Protein AF-A0A3M0ZKY7-F1 (afdb_monomer_lite)

pLDDT: mean 89.0, std 3.35, range [71.5, 94.31]

Secondary structure (DSSP, 8-state):
-HHHHHHHHHHHHHHHH-GGGGT-BTTB---HHHHHHHHHHHHHHHHHHHHHHHHHTT-GGGHHHHHHHHHHHHHHHHHHHHHHHHH-S-GGGTTHHHHT--TT-HHHHHHHHHHH-

Sequence (117 aa):
MVAVIWAFITWIWQLKNGLGVTGMNRPVYWGVYITNFVFFIGISHAGTLISAILRLCRAEWRRPITRMAEVITVMVLFFGVGSVILDLGRPDRVWYVIRYAHFTSPLLWDVTCITIY

Structure (mmCIF, N/CA/C/O backbone):
data_AF-A0A3M0ZKY7-F1
#
_entry.id   AF-A0A3M0ZKY7-F1
#
loop_
_atom_site.group_PDB
_atom_site.id
_atom_site.type_symbol
_atom_site.label_atom_id
_atom_site.label_alt_id
_atom_site.label_comp_id
_atom_site.label_asym_id
_atom_site.label_entity_id
_atom_site.label_seq_id
_atom_site.pdbx_PDB_ins_code
_atom_site.Cartn_x
_atom_site.Cartn_y
_atom_site.Cartn_z
_atom_site.occupancy
_atom_site.B_iso_or_equiv
_atom_site.auth_seq_id
_atom_site.auth_comp_id
_atom_site.auth_asym_id
_atom_site.auth_atom_id
_atom_site.pdbx_PDB_model_num
ATOM 1 N N . MET A 1 1 ? 7.337 -20.5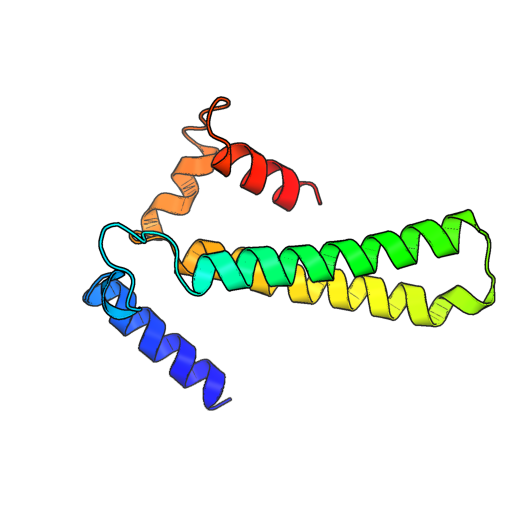41 3.641 1.00 71.50 1 MET A N 1
ATOM 2 C CA . MET A 1 1 ? 6.039 -21.085 4.110 1.00 71.50 1 MET A CA 1
ATOM 3 C C . MET A 1 1 ? 5.741 -20.729 5.560 1.00 71.50 1 MET A C 1
ATOM 5 O O . MET A 1 1 ? 4.706 -20.129 5.797 1.00 71.50 1 MET A O 1
ATOM 9 N N . VAL A 1 2 ? 6.645 -21.006 6.508 1.00 90.00 2 VAL A N 1
ATOM 10 C CA . VAL A 1 2 ? 6.432 -20.731 7.945 1.00 90.00 2 VAL A CA 1
ATOM 11 C C . VAL A 1 2 ? 6.027 -19.274 8.224 1.00 90.00 2 VAL A C 1
ATOM 13 O O . VAL A 1 2 ? 5.016 -19.043 8.874 1.00 90.00 2 VAL A O 1
ATOM 16 N N . ALA A 1 3 ? 6.730 -18.291 7.652 1.00 86.75 3 ALA A N 1
ATOM 17 C CA . ALA A 1 3 ? 6.416 -16.870 7.851 1.00 86.75 3 ALA A CA 1
ATOM 18 C C . ALA A 1 3 ? 5.007 -16.461 7.374 1.00 86.75 3 ALA A C 1
ATOM 20 O O . ALA A 1 3 ? 4.343 -15.672 8.035 1.00 86.75 3 ALA A O 1
ATOM 21 N N . VAL A 1 4 ? 4.528 -17.024 6.259 1.00 87.06 4 VAL A N 1
ATOM 22 C CA . VAL A 1 4 ? 3.191 -16.723 5.711 1.00 87.06 4 VAL A CA 1
ATOM 23 C C . VAL A 1 4 ? 2.099 -17.279 6.624 1.00 87.06 4 VAL A C 1
ATOM 25 O O . VAL A 1 4 ? 1.106 -16.607 6.882 1.00 87.06 4 VAL A O 1
ATOM 28 N N . ILE A 1 5 ? 2.310 -18.483 7.162 1.00 91.44 5 ILE A N 1
ATOM 29 C CA . ILE A 1 5 ? 1.389 -19.105 8.119 1.00 91.44 5 ILE A CA 1
ATOM 30 C C . ILE A 1 5 ? 1.322 -18.268 9.400 1.00 91.44 5 ILE A C 1
ATOM 32 O O . ILE A 1 5 ? 0.230 -17.946 9.862 1.00 91.44 5 ILE A O 1
ATOM 36 N N . TRP A 1 6 ? 2.474 -17.853 9.937 1.00 91.88 6 TRP A N 1
ATOM 37 C CA . TRP A 1 6 ? 2.516 -16.975 11.107 1.00 91.88 6 TRP A CA 1
ATOM 38 C C . TRP A 1 6 ? 1.822 -15.638 10.861 1.00 91.88 6 TRP A C 1
ATOM 40 O O . TRP A 1 6 ? 1.036 -15.222 11.704 1.00 91.88 6 TRP A O 1
ATOM 50 N N . ALA A 1 7 ? 2.047 -15.008 9.704 1.00 88.56 7 ALA A N 1
ATOM 51 C CA . ALA A 1 7 ? 1.382 -13.760 9.337 1.00 88.56 7 ALA A CA 1
ATOM 52 C C . ALA A 1 7 ? -0.148 -13.909 9.288 1.00 88.56 7 ALA A C 1
ATOM 54 O O . ALA A 1 7 ? -0.878 -13.033 9.743 1.00 88.56 7 ALA A O 1
ATOM 55 N N . PHE A 1 8 ? -0.646 -15.037 8.777 1.00 89.69 8 PHE A N 1
ATOM 56 C CA . PHE A 1 8 ? -2.082 -15.299 8.734 1.00 89.69 8 PHE A CA 1
ATOM 57 C C . PHE A 1 8 ? -2.671 -15.527 10.135 1.00 89.69 8 PHE A C 1
ATOM 59 O O . PHE A 1 8 ? -3.736 -15.000 10.458 1.00 89.69 8 PHE A O 1
ATOM 66 N N . ILE A 1 9 ? -1.958 -16.260 10.997 1.00 92.31 9 ILE A N 1
ATOM 67 C CA . ILE A 1 9 ? -2.367 -16.501 12.390 1.00 92.31 9 ILE A CA 1
ATOM 68 C C . ILE A 1 9 ? -2.417 -15.188 13.179 1.00 92.31 9 ILE A C 1
ATOM 70 O O . ILE A 1 9 ? -3.411 -14.920 13.860 1.00 92.31 9 ILE A O 1
ATOM 74 N N . THR A 1 10 ? -1.375 -14.357 13.086 1.00 90.62 10 THR A N 1
ATOM 75 C CA . THR A 1 10 ? -1.324 -13.073 13.799 1.00 90.62 10 THR A CA 1
ATOM 76 C C . THR A 1 10 ? -2.383 -12.107 13.288 1.00 90.62 10 THR A C 1
ATOM 78 O O . THR A 1 10 ? -2.997 -11.408 14.094 1.00 90.62 10 THR A O 1
ATOM 81 N N . TRP A 1 11 ? -2.679 -12.121 11.986 1.00 88.94 11 TRP A N 1
ATOM 82 C CA . TRP A 1 11 ? -3.766 -11.322 11.429 1.00 88.94 11 TRP A CA 1
ATOM 83 C C . TRP A 1 11 ? -5.143 -11.748 11.959 1.00 88.94 11 TRP A C 1
ATOM 85 O O . TRP A 1 11 ? -5.915 -10.899 12.400 1.00 88.94 11 TRP A O 1
ATOM 95 N N . ILE A 1 12 ? -5.444 -13.050 12.023 1.00 89.62 12 ILE A N 1
ATOM 96 C CA . ILE A 1 12 ? -6.699 -13.538 12.632 1.00 89.62 12 ILE A CA 1
ATOM 97 C C . ILE A 1 12 ? -6.789 -13.129 14.106 1.00 89.62 12 ILE A C 1
ATOM 99 O O . ILE A 1 12 ? -7.856 -12.734 14.588 1.00 89.62 12 ILE A O 1
ATOM 103 N N . TRP A 1 13 ? -5.678 -13.226 14.835 1.00 91.06 13 TRP A N 1
ATOM 104 C CA . TRP A 1 13 ? -5.625 -12.824 16.235 1.00 91.06 13 TRP A CA 1
ATOM 105 C C . TRP A 1 13 ? -5.882 -11.318 16.408 1.00 91.06 13 TRP A C 1
ATOM 107 O O . TRP A 1 13 ? -6.653 -10.936 17.291 1.00 91.06 13 TRP A O 1
ATOM 117 N N . GLN A 1 14 ? -5.341 -10.478 15.523 1.00 89.62 14 GLN A N 1
ATOM 118 C CA . GLN A 1 14 ? -5.643 -9.046 15.476 1.00 89.62 14 GLN A CA 1
ATOM 119 C C . GLN A 1 14 ? -7.118 -8.770 15.167 1.00 89.62 14 GLN A C 1
ATOM 121 O O . GLN A 1 14 ? -7.721 -7.927 15.825 1.00 89.62 14 GLN A O 1
ATOM 126 N N . LEU A 1 15 ? -7.738 -9.480 14.219 1.00 88.19 15 LEU A N 1
ATOM 127 C CA . LEU A 1 15 ? -9.158 -9.275 13.896 1.00 88.19 15 LEU A CA 1
ATOM 128 C C . LEU A 1 15 ? -10.080 -9.554 15.092 1.00 88.19 15 LEU A C 1
ATOM 130 O O . LEU A 1 15 ? -11.111 -8.902 15.240 1.00 88.19 15 LEU A O 1
ATOM 134 N N . LYS A 1 16 ? -9.708 -10.504 15.958 1.00 89.06 16 LYS A N 1
ATOM 135 C CA . LYS A 1 16 ? -10.477 -10.842 17.164 1.00 89.06 16 LYS A CA 1
ATOM 136 C C . LYS A 1 16 ? -10.251 -9.876 18.326 1.00 89.06 16 LYS A C 1
ATOM 138 O O . LYS A 1 16 ? -11.204 -9.555 19.027 1.00 89.06 16 LYS A O 1
ATOM 143 N N . ASN A 1 17 ? -9.011 -9.443 18.546 1.00 88.25 17 ASN A N 1
ATOM 144 C CA . ASN A 1 17 ? -8.635 -8.628 19.711 1.00 88.25 17 ASN A CA 1
ATOM 145 C C . ASN A 1 17 ? -8.564 -7.121 19.407 1.00 88.25 17 ASN A C 1
ATOM 147 O O . ASN A 1 17 ? -8.391 -6.311 20.316 1.00 88.25 17 ASN A O 1
ATOM 151 N N . GLY A 1 18 ? -8.732 -6.740 18.141 1.00 86.50 18 GLY A N 1
ATOM 152 C CA . GLY A 1 18 ? -8.687 -5.364 17.667 1.00 86.50 18 GLY A CA 1
ATOM 153 C C . GLY A 1 18 ? -7.276 -4.873 17.333 1.00 86.50 18 GLY A C 1
ATOM 154 O O . GLY A 1 18 ? -6.264 -5.503 17.634 1.00 86.50 18 GLY A O 1
ATOM 155 N N . LEU A 1 19 ? -7.219 -3.687 16.723 1.00 86.50 19 LEU A N 1
ATOM 156 C CA . LEU A 1 19 ? -5.980 -3.049 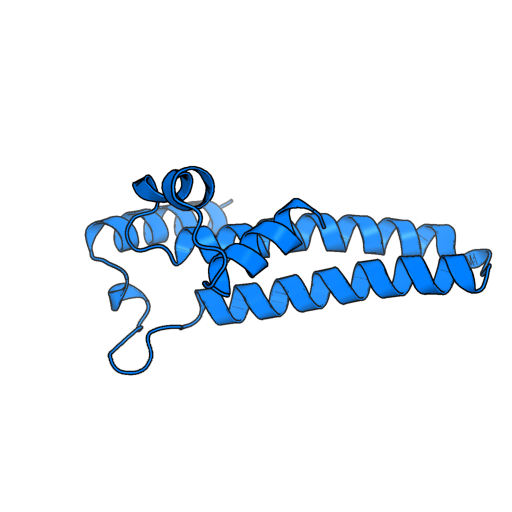16.259 1.00 86.50 19 LEU A CA 1
ATOM 157 C C . LEU A 1 19 ? -5.015 -2.654 17.388 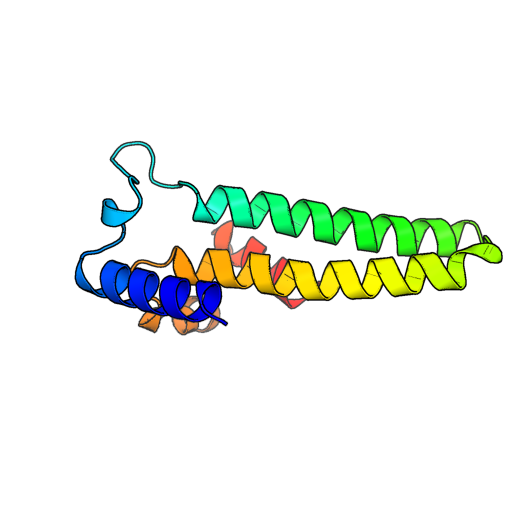1.00 86.50 19 LEU A C 1
ATOM 159 O O . LEU A 1 19 ? -3.841 -2.461 17.117 1.00 86.50 19 LEU A O 1
ATOM 163 N N . GLY A 1 20 ? -5.459 -2.561 18.647 1.00 83.25 20 GLY A N 1
ATOM 164 C CA . GLY A 1 20 ? -4.576 -2.199 19.770 1.00 83.25 20 GLY A CA 1
ATOM 165 C C . GLY A 1 20 ? -3.448 -3.209 20.015 1.00 83.25 20 GLY A C 1
ATOM 166 O O . GLY A 1 20 ? -2.401 -2.864 20.557 1.00 83.25 20 GLY A O 1
ATOM 167 N N . VAL A 1 21 ? -3.628 -4.444 19.544 1.00 87.19 21 VAL A N 1
ATOM 168 C CA . VAL A 1 21 ? -2.615 -5.502 19.542 1.00 87.19 21 VAL A CA 1
ATOM 169 C C . VAL A 1 21 ? -1.316 -5.096 18.837 1.00 87.19 21 VAL A C 1
ATOM 171 O O . VAL A 1 21 ? -0.240 -5.552 19.218 1.00 87.19 21 VAL A O 1
ATOM 174 N N . THR A 1 22 ? -1.394 -4.246 17.814 1.00 84.31 22 THR A N 1
ATOM 175 C CA . THR A 1 22 ? -0.225 -3.844 17.016 1.00 84.31 22 THR A CA 1
ATOM 176 C C . THR A 1 22 ? 0.621 -2.770 17.700 1.00 84.31 22 THR A C 1
ATOM 178 O O . THR A 1 22 ? 1.592 -2.287 17.121 1.00 84.31 22 THR A O 1
ATOM 181 N N . GLY A 1 23 ? 0.260 -2.378 18.926 1.00 85.12 23 GLY A N 1
ATOM 182 C CA . GLY A 1 23 ? 0.908 -1.297 19.662 1.00 85.12 23 GLY A CA 1
ATOM 183 C C . GLY A 1 23 ? 0.404 0.095 19.277 1.00 85.12 23 GLY A C 1
ATOM 184 O O . GLY A 1 23 ? 0.903 1.085 19.808 1.00 85.12 23 GLY A O 1
ATOM 185 N N . MET A 1 24 ? -0.594 0.192 18.391 1.00 87.44 24 MET A N 1
ATOM 186 C CA . MET A 1 24 ? -1.283 1.453 18.122 1.00 87.44 24 MET A CA 1
ATOM 187 C C . MET A 1 24 ? -2.067 1.892 19.358 1.00 87.44 24 MET A C 1
ATOM 189 O O . MET A 1 24 ? -2.870 1.141 19.915 1.00 87.44 24 MET A O 1
ATOM 193 N N . ASN A 1 25 ? -1.830 3.125 19.793 1.00 85.25 25 ASN A N 1
ATOM 194 C CA . ASN A 1 25 ? -2.424 3.686 20.998 1.00 85.25 25 ASN A CA 1
ATOM 195 C C . ASN A 1 25 ? -2.845 5.130 20.737 1.00 85.25 25 ASN A C 1
ATOM 197 O O . ASN A 1 25 ? -2.352 5.767 19.817 1.00 85.25 25 ASN A O 1
ATOM 201 N N . ARG A 1 26 ? -3.730 5.698 21.551 1.00 85.62 26 ARG A N 1
ATOM 202 C CA . ARG A 1 26 ? -4.058 7.126 21.442 1.00 85.62 26 ARG A CA 1
ATOM 203 C C . ARG A 1 26 ? -2.883 7.936 22.008 1.00 85.62 26 ARG A C 1
ATOM 205 O O . ARG A 1 26 ? -2.481 7.647 23.133 1.00 85.62 26 ARG A O 1
ATOM 212 N N . PRO A 1 27 ? -2.323 8.926 21.287 1.00 85.19 27 PRO A N 1
ATOM 213 C CA . PRO A 1 27 ? -2.848 9.599 20.087 1.00 85.19 27 PRO A CA 1
ATOM 214 C C . PRO A 1 27 ? -2.297 9.101 18.729 1.00 85.19 27 PRO A C 1
ATOM 216 O O . PRO A 1 27 ? -2.634 9.673 17.696 1.00 85.19 27 PRO A O 1
ATOM 219 N N . VAL A 1 28 ? -1.444 8.075 18.704 1.00 86.44 28 VAL A N 1
ATOM 220 C CA . VAL A 1 28 ? -0.811 7.527 17.490 1.00 86.44 28 VAL A CA 1
ATOM 221 C C . VAL A 1 28 ? -1.679 6.426 16.868 1.00 86.44 28 VAL A C 1
ATOM 223 O O . VAL A 1 28 ? -1.525 5.235 17.139 1.00 86.44 28 VAL A O 1
ATOM 226 N N . TYR A 1 29 ? -2.608 6.846 16.011 1.00 85.25 29 TYR A N 1
ATOM 227 C CA . TYR A 1 29 ? -3.564 5.954 15.343 1.00 85.25 29 TYR A CA 1
ATOM 228 C C . TYR A 1 29 ? -2.984 5.173 14.163 1.00 85.25 29 TYR A C 1
ATOM 230 O O . TYR A 1 29 ? -3.599 4.203 13.740 1.00 85.25 29 TYR A O 1
ATOM 238 N N . TRP A 1 30 ? -1.837 5.601 13.632 1.00 89.31 30 TRP A N 1
ATOM 239 C CA . TRP A 1 30 ? -1.169 4.985 12.488 1.00 89.31 30 TRP A CA 1
ATOM 240 C C . TRP A 1 30 ? 0.199 4.475 12.913 1.00 89.31 30 TRP A C 1
ATOM 242 O O . TRP A 1 30 ? 1.080 5.255 13.273 1.00 89.31 30 TRP A O 1
ATOM 252 N N . GLY A 1 31 ? 0.347 3.154 12.901 1.00 88.81 31 GLY A N 1
ATOM 253 C CA . GLY A 1 31 ? 1.587 2.474 13.246 1.00 88.81 31 GLY A CA 1
ATOM 254 C C . GLY A 1 31 ? 2.262 1.852 12.029 1.00 88.81 31 GLY A C 1
ATOM 255 O O . GLY A 1 31 ? 2.279 2.403 10.928 1.00 88.81 31 GLY A O 1
ATOM 256 N N . VAL A 1 32 ? 2.790 0.648 12.242 1.00 89.50 32 VAL A N 1
ATOM 257 C CA . VAL A 1 32 ? 3.625 -0.084 11.280 1.00 89.50 32 VAL A CA 1
ATOM 258 C C . VAL A 1 32 ? 2.938 -0.305 9.928 1.00 89.50 32 VAL A C 1
ATOM 260 O O . VAL A 1 32 ? 3.610 -0.258 8.901 1.00 89.50 32 VAL A O 1
ATOM 263 N N . TYR A 1 33 ? 1.618 -0.513 9.887 1.00 91.50 33 TYR A N 1
ATOM 264 C CA . TYR A 1 33 ? 0.913 -0.770 8.627 1.00 91.50 33 TYR A CA 1
ATOM 265 C C . TYR A 1 33 ? 0.944 0.417 7.669 1.00 91.50 33 TYR A C 1
ATOM 267 O O . TYR A 1 33 ? 1.333 0.248 6.513 1.00 91.50 33 TYR A O 1
ATOM 275 N N . ILE A 1 34 ? 0.612 1.618 8.147 1.00 91.50 34 ILE A N 1
ATOM 276 C CA . ILE A 1 34 ? 0.646 2.826 7.316 1.00 91.50 34 ILE A CA 1
ATOM 277 C C . ILE A 1 34 ? 2.087 3.199 6.953 1.00 91.50 34 ILE A C 1
ATOM 279 O O . ILE A 1 34 ? 2.349 3.584 5.814 1.00 91.50 34 ILE A O 1
ATOM 283 N N . THR A 1 35 ? 3.051 3.011 7.861 1.00 92.81 35 THR A N 1
ATOM 284 C CA . THR A 1 35 ? 4.475 3.206 7.534 1.00 92.81 35 THR A CA 1
ATOM 285 C C . THR A 1 35 ? 4.931 2.274 6.408 1.00 92.81 35 THR A C 1
ATOM 287 O O . THR A 1 35 ? 5.553 2.732 5.449 1.00 92.81 35 THR A O 1
ATOM 290 N N . ASN A 1 36 ? 4.580 0.987 6.480 1.00 93.44 36 ASN A N 1
ATOM 291 C CA . ASN A 1 36 ? 4.899 0.011 5.438 1.00 93.44 36 ASN A CA 1
ATOM 292 C C . ASN A 1 36 ? 4.201 0.338 4.118 1.00 93.44 36 ASN A C 1
ATOM 294 O O . ASN A 1 36 ? 4.826 0.258 3.064 1.00 93.44 36 ASN A O 1
ATOM 298 N N . PHE A 1 37 ? 2.932 0.741 4.169 1.00 93.25 37 PHE A N 1
ATOM 299 C CA . PHE A 1 37 ? 2.190 1.185 2.994 1.00 93.25 37 PHE A CA 1
ATOM 300 C C . PHE A 1 37 ? 2.928 2.310 2.255 1.00 93.25 37 PHE A C 1
ATOM 302 O O . PHE A 1 37 ? 3.250 2.150 1.077 1.00 93.25 37 PHE A O 1
ATOM 309 N N . VAL A 1 38 ? 3.277 3.400 2.947 1.00 93.94 38 VAL A N 1
ATOM 310 C CA . VAL A 1 38 ? 3.985 4.538 2.334 1.00 93.94 38 VAL A CA 1
ATOM 311 C C . VAL A 1 38 ? 5.362 4.121 1.812 1.00 93.94 38 VAL A C 1
ATOM 313 O O . VAL A 1 38 ? 5.751 4.512 0.711 1.00 93.94 38 VAL A O 1
ATOM 316 N N . PHE A 1 39 ? 6.087 3.289 2.563 1.00 94.31 39 PHE A N 1
ATOM 317 C CA . PHE A 1 39 ? 7.395 2.776 2.156 1.00 94.31 39 PHE A CA 1
ATOM 318 C C . PHE A 1 39 ? 7.324 1.979 0.847 1.00 94.31 39 PHE A C 1
ATOM 320 O O . PHE A 1 39 ? 8.079 2.244 -0.092 1.00 94.31 39 PHE A O 1
ATOM 327 N N . PHE A 1 40 ? 6.390 1.032 0.755 1.00 94.06 40 PHE A N 1
ATOM 328 C CA . PHE A 1 40 ? 6.229 0.190 -0.424 1.00 94.06 40 PHE A CA 1
ATOM 329 C C . PHE A 1 40 ? 5.718 0.987 -1.632 1.00 94.06 40 PHE A C 1
ATOM 331 O O . PHE A 1 40 ? 6.283 0.868 -2.719 1.00 94.06 40 PHE A O 1
ATOM 338 N N . ILE A 1 41 ? 4.744 1.883 -1.456 1.00 93.50 41 ILE A N 1
ATOM 339 C CA . ILE A 1 41 ? 4.314 2.779 -2.543 1.00 93.50 41 ILE A CA 1
ATOM 340 C C . ILE A 1 41 ? 5.476 3.657 -3.039 1.00 93.50 41 ILE A C 1
ATOM 342 O O . ILE A 1 41 ? 5.641 3.837 -4.247 1.00 93.50 41 ILE A O 1
ATOM 346 N N . GLY A 1 42 ? 6.345 4.134 -2.143 1.00 93.19 42 GLY A N 1
ATOM 347 C CA . GLY A 1 42 ? 7.555 4.872 -2.519 1.00 93.19 42 GLY A CA 1
ATOM 348 C C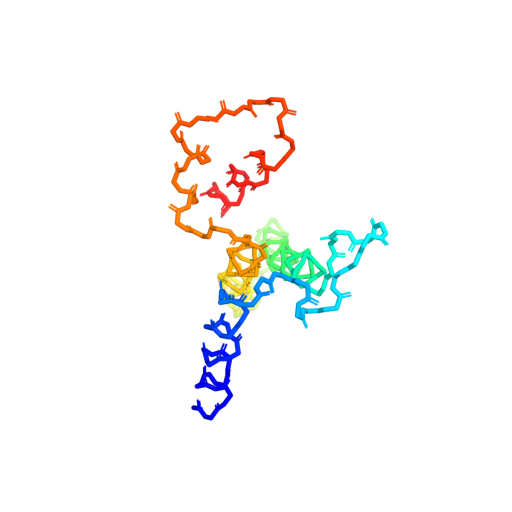 . GLY A 1 42 ? 8.508 4.066 -3.412 1.00 93.19 42 GLY A C 1
ATOM 349 O O . GLY A 1 42 ? 8.975 4.569 -4.437 1.00 93.19 42 GLY A O 1
ATOM 350 N N . ILE A 1 43 ? 8.753 2.796 -3.074 1.00 94.00 43 ILE A N 1
ATOM 351 C CA . ILE A 1 43 ? 9.565 1.886 -3.901 1.00 94.00 43 ILE A CA 1
ATOM 352 C C . ILE A 1 43 ? 8.902 1.647 -5.262 1.00 94.00 43 ILE A C 1
ATOM 354 O O . ILE A 1 43 ? 9.580 1.651 -6.293 1.00 94.00 43 ILE A O 1
ATOM 358 N N . SER A 1 44 ? 7.581 1.472 -5.274 1.00 93.44 44 SER A N 1
ATOM 359 C CA . SER A 1 44 ? 6.815 1.271 -6.501 1.00 93.44 44 SER A CA 1
ATOM 360 C C . SER A 1 44 ? 7.001 2.437 -7.478 1.00 93.44 44 SER A C 1
ATOM 362 O O . SER A 1 44 ? 7.348 2.219 -8.645 1.00 93.44 44 SER A O 1
ATOM 364 N N . HIS A 1 45 ? 6.877 3.675 -6.981 1.00 91.75 45 HIS A N 1
ATOM 365 C CA . HIS A 1 45 ? 7.093 4.886 -7.772 1.00 91.75 45 HIS A CA 1
ATOM 366 C C . HIS A 1 45 ? 8.508 4.980 -8.343 1.00 91.75 45 HIS A C 1
ATOM 368 O O . HIS A 1 45 ? 8.667 5.338 -9.514 1.00 91.75 45 HIS A O 1
ATOM 374 N N . ALA A 1 46 ? 9.529 4.625 -7.558 1.00 91.81 46 ALA A N 1
ATOM 375 C CA . ALA A 1 46 ? 10.910 4.617 -8.031 1.00 91.81 46 ALA A CA 1
ATOM 376 C C . ALA A 1 46 ? 11.091 3.676 -9.237 1.00 91.81 46 ALA A C 1
ATOM 378 O O . ALA A 1 46 ? 11.725 4.059 -10.222 1.00 91.81 46 ALA A O 1
ATOM 379 N N . GLY A 1 47 ? 10.472 2.489 -9.214 1.00 88.81 47 GLY A N 1
ATOM 380 C CA . GLY A 1 47 ? 10.495 1.550 -10.341 1.00 88.81 47 GLY A CA 1
ATOM 381 C C . GLY A 1 47 ? 9.861 2.127 -11.613 1.00 88.81 47 GLY A C 1
ATOM 382 O O . GLY A 1 47 ? 10.484 2.116 -12.682 1.00 88.81 47 GLY A O 1
ATOM 383 N N . THR A 1 48 ? 8.672 2.729 -11.499 1.00 91.19 48 THR A N 1
ATOM 384 C CA . THR A 1 48 ? 8.002 3.374 -12.644 1.00 91.19 48 THR A CA 1
ATOM 385 C C . THR A 1 48 ? 8.769 4.576 -13.179 1.00 91.19 48 THR A C 1
ATOM 387 O O . THR A 1 48 ? 8.875 4.740 -14.395 1.00 91.19 48 THR A O 1
ATOM 390 N N . LEU A 1 49 ? 9.360 5.385 -12.295 1.00 91.19 49 LEU A N 1
ATOM 391 C CA . LEU A 1 49 ? 10.147 6.555 -12.673 1.00 91.19 49 LEU A CA 1
ATOM 392 C C . LEU A 1 49 ? 11.384 6.144 -13.478 1.00 91.19 49 LEU A C 1
ATOM 394 O O . LEU A 1 49 ? 11.646 6.711 -14.538 1.00 91.19 49 LEU A O 1
ATOM 398 N N . ILE A 1 50 ? 12.109 5.120 -13.020 1.00 90.25 50 ILE A N 1
ATOM 399 C CA . ILE A 1 50 ? 13.277 4.581 -13.727 1.00 90.25 50 ILE A CA 1
ATOM 400 C C . ILE A 1 50 ? 12.868 4.046 -15.107 1.00 90.25 50 ILE A C 1
ATOM 402 O O . ILE A 1 50 ? 13.518 4.367 -16.104 1.00 90.25 50 ILE A O 1
ATOM 406 N N . SER A 1 51 ? 11.776 3.278 -15.195 1.00 87.69 51 SER A N 1
ATOM 407 C CA . SER A 1 51 ? 11.258 2.776 -16.478 1.00 87.69 51 SER A CA 1
ATOM 408 C C . SER A 1 51 ? 10.917 3.917 -17.446 1.00 87.69 51 SER A C 1
ATOM 410 O O . SER A 1 51 ? 11.362 3.915 -18.602 1.00 87.69 51 SER A O 1
ATOM 412 N N . ALA A 1 52 ? 10.186 4.925 -16.965 1.00 90.44 52 ALA A N 1
ATOM 413 C CA . ALA A 1 52 ? 9.744 6.064 -17.759 1.00 90.44 52 ALA A CA 1
ATOM 414 C C . ALA A 1 52 ? 10.920 6.925 -18.246 1.00 90.44 52 ALA A C 1
ATOM 416 O O . ALA A 1 52 ? 11.016 7.203 -19.444 1.00 90.44 52 ALA A O 1
ATOM 417 N N . ILE A 1 53 ? 11.847 7.294 -17.355 1.00 92.19 53 ILE A N 1
ATOM 418 C CA . ILE A 1 53 ? 13.011 8.126 -17.697 1.00 92.19 53 ILE A CA 1
ATOM 419 C C . ILE A 1 53 ? 13.913 7.403 -18.697 1.00 92.19 53 ILE A C 1
ATOM 421 O O . ILE A 1 53 ? 14.273 7.979 -19.722 1.00 92.19 53 ILE A O 1
ATOM 425 N N . LEU A 1 54 ? 14.242 6.129 -18.463 1.00 89.75 54 LEU A N 1
ATOM 426 C CA . LEU A 1 54 ? 15.098 5.378 -19.387 1.00 89.75 54 LEU A CA 1
ATOM 427 C C . LEU A 1 54 ? 14.455 5.244 -20.773 1.00 89.75 54 LEU A C 1
ATOM 429 O O . LEU A 1 54 ? 15.154 5.276 -21.792 1.00 89.75 54 LEU A O 1
ATOM 433 N N . ARG A 1 55 ? 13.123 5.110 -20.825 1.00 88.00 55 ARG A N 1
ATOM 434 C CA . ARG A 1 55 ? 12.365 5.103 -22.081 1.00 88.00 55 ARG A CA 1
ATOM 435 C C . ARG A 1 55 ? 12.411 6.465 -22.775 1.00 88.00 55 ARG A C 1
ATOM 437 O O . ARG A 1 55 ? 12.634 6.490 -23.986 1.00 88.00 55 ARG A O 1
ATOM 444 N N . LEU A 1 56 ? 12.260 7.561 -22.032 1.00 92.19 56 LEU A N 1
ATOM 445 C CA . LEU A 1 56 ? 12.307 8.930 -22.554 1.00 92.19 56 LEU A CA 1
ATOM 446 C C . LEU A 1 56 ? 13.697 9.294 -23.095 1.00 92.19 56 LEU A C 1
ATOM 448 O O . LEU A 1 56 ? 13.810 9.805 -24.207 1.00 92.19 56 LEU A O 1
ATOM 452 N N . CYS A 1 57 ? 14.759 8.942 -22.367 1.00 93.19 57 CYS A N 1
ATOM 453 C CA . CYS A 1 57 ? 16.151 9.159 -22.772 1.00 93.19 57 CYS A CA 1
ATOM 454 C C . CYS A 1 57 ? 16.623 8.216 -23.895 1.00 93.19 57 CYS A C 1
ATOM 456 O O . CYS A 1 57 ? 17.786 8.270 -24.286 1.00 93.19 57 CYS A O 1
ATOM 458 N N . ARG A 1 58 ? 15.753 7.330 -24.405 1.00 86.62 58 ARG A N 1
ATOM 459 C CA . ARG A 1 58 ? 16.046 6.357 -25.474 1.00 86.62 58 ARG A CA 1
ATOM 460 C C . ARG A 1 58 ? 17.273 5.468 -25.211 1.00 86.62 58 ARG A C 1
ATOM 462 O O . ARG A 1 58 ? 17.854 4.936 -26.149 1.00 86.62 58 ARG A O 1
ATOM 469 N N . ALA A 1 59 ? 17.618 5.214 -23.949 1.00 84.62 59 ALA A N 1
ATOM 470 C CA . ALA A 1 59 ? 18.756 4.371 -23.583 1.00 84.62 59 ALA A CA 1
ATOM 471 C C . ALA A 1 59 ? 18.539 2.915 -24.041 1.00 84.62 59 ALA A C 1
ATOM 473 O O . ALA A 1 59 ? 17.628 2.249 -23.548 1.00 84.62 59 ALA A O 1
ATOM 474 N N . GLU A 1 60 ? 19.320 2.395 -24.991 1.00 80.00 60 GLU A N 1
ATOM 475 C CA . GLU A 1 60 ? 19.082 1.057 -25.568 1.00 80.00 60 GLU A CA 1
ATOM 476 C C . GLU A 1 60 ? 19.365 -0.099 -24.593 1.00 80.00 60 GLU A C 1
ATOM 478 O O . GLU A 1 60 ? 18.673 -1.119 -24.617 1.00 80.00 60 GLU A O 1
ATOM 483 N N . TRP A 1 61 ? 20.300 0.101 -23.661 1.00 84.62 61 TRP A N 1
ATOM 484 C CA . TRP A 1 61 ? 20.671 -0.856 -22.609 1.00 84.62 61 TRP A CA 1
ATOM 485 C C . TRP A 1 61 ? 19.602 -1.025 -21.517 1.00 84.62 61 TRP A C 1
ATOM 487 O O . TRP A 1 61 ? 19.730 -1.894 -20.658 1.00 84.62 61 TRP A O 1
ATOM 497 N N . ARG A 1 62 ? 18.521 -0.231 -21.544 1.00 83.06 62 ARG A N 1
ATOM 498 C CA . ARG A 1 62 ? 17.488 -0.225 -20.494 1.00 83.06 62 ARG A CA 1
ATOM 499 C C . ARG A 1 62 ? 16.659 -1.503 -20.401 1.00 83.06 62 ARG A C 1
ATOM 501 O O . ARG A 1 62 ? 16.066 -1.755 -19.363 1.00 83.06 62 ARG A O 1
ATOM 508 N N . ARG A 1 63 ? 16.573 -2.294 -21.479 1.00 82.75 63 ARG A N 1
ATOM 509 C CA . ARG A 1 63 ? 15.617 -3.416 -21.622 1.00 82.75 63 ARG A CA 1
ATOM 510 C C . ARG A 1 63 ? 15.560 -4.368 -20.406 1.00 82.75 63 ARG A C 1
ATOM 512 O O . ARG A 1 63 ? 14.449 -4.612 -19.937 1.00 82.75 63 ARG A O 1
ATOM 519 N N . PRO A 1 64 ? 16.681 -4.892 -19.866 1.00 85.88 64 PRO A N 1
ATOM 520 C CA . PRO A 1 64 ? 16.641 -5.747 -18.676 1.00 85.88 64 PRO A CA 1
ATOM 521 C C . PRO A 1 64 ? 16.208 -4.994 -17.411 1.00 85.88 64 PRO A C 1
ATOM 523 O O . PRO A 1 64 ? 15.421 -5.516 -16.626 1.00 85.88 64 PRO A O 1
ATOM 526 N N . ILE A 1 65 ? 16.670 -3.756 -17.229 1.00 87.69 65 ILE A N 1
ATOM 527 C CA . ILE A 1 65 ? 16.397 -2.948 -16.031 1.00 87.69 65 ILE A CA 1
ATOM 528 C C . ILE A 1 65 ? 14.940 -2.508 -15.992 1.00 87.69 65 ILE A C 1
ATOM 530 O O . ILE A 1 65 ? 14.299 -2.641 -14.958 1.00 87.69 65 ILE A O 1
ATOM 534 N N . THR A 1 66 ? 14.390 -2.061 -17.120 1.00 89.25 66 THR A N 1
ATOM 535 C CA . THR A 1 66 ? 12.976 -1.703 -17.246 1.00 89.25 66 THR A CA 1
ATOM 536 C C . THR A 1 66 ? 12.067 -2.879 -16.885 1.00 89.25 66 THR A C 1
ATOM 538 O O . THR A 1 66 ? 11.127 -2.696 -16.121 1.00 89.25 66 THR A O 1
ATOM 541 N N . ARG A 1 67 ? 12.382 -4.099 -17.346 1.00 88.81 67 ARG A N 1
ATOM 542 C CA . ARG A 1 67 ? 11.594 -5.296 -17.013 1.00 88.81 67 ARG A CA 1
ATOM 543 C C . ARG A 1 67 ? 11.651 -5.630 -15.520 1.00 88.81 67 ARG A C 1
ATOM 545 O O . ARG A 1 67 ? 10.625 -5.951 -14.932 1.00 88.81 67 ARG A O 1
ATOM 552 N N . MET A 1 68 ? 12.833 -5.562 -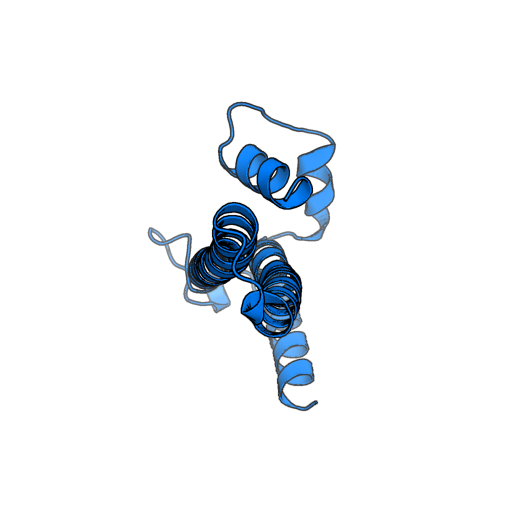14.905 1.00 90.56 68 MET A N 1
ATOM 553 C CA . MET A 1 68 ? 12.967 -5.788 -13.460 1.00 90.56 68 MET A CA 1
ATOM 554 C C . MET A 1 68 ? 12.235 -4.709 -12.656 1.00 90.56 68 MET A C 1
ATOM 556 O O . MET A 1 68 ? 11.538 -5.037 -11.702 1.00 90.56 68 MET A O 1
ATOM 560 N N . ALA A 1 69 ? 12.348 -3.444 -13.068 1.00 90.00 69 ALA A N 1
ATOM 561 C CA . ALA A 1 69 ? 11.682 -2.320 -12.422 1.00 90.00 69 ALA A CA 1
ATOM 562 C C . ALA A 1 69 ? 10.154 -2.466 -12.462 1.00 90.00 69 ALA A C 1
ATOM 564 O O . ALA A 1 69 ? 9.514 -2.337 -11.426 1.00 90.00 69 ALA A O 1
ATOM 565 N N . GLU A 1 70 ? 9.583 -2.819 -13.618 1.00 90.00 70 GLU A N 1
ATOM 566 C CA . GLU A 1 70 ? 8.140 -3.056 -13.768 1.00 90.00 70 GLU A CA 1
ATOM 567 C C . GLU A 1 70 ? 7.647 -4.207 -12.875 1.00 90.00 70 GLU A C 1
ATOM 569 O O . GLU A 1 70 ? 6.626 -4.075 -12.203 1.00 90.00 70 GLU A O 1
ATOM 574 N N . VAL A 1 71 ? 8.392 -5.316 -12.793 1.00 92.31 71 VAL A N 1
ATOM 575 C CA . VAL A 1 71 ? 8.027 -6.440 -11.910 1.00 92.31 71 VAL A CA 1
ATOM 576 C C . VAL A 1 71 ? 8.091 -6.038 -10.435 1.00 92.31 71 VAL A C 1
ATOM 578 O O . VAL A 1 71 ? 7.179 -6.368 -9.678 1.00 92.31 71 VAL A O 1
ATOM 581 N N . ILE A 1 72 ? 9.137 -5.317 -10.019 1.00 92.31 72 ILE A N 1
ATOM 582 C CA . ILE A 1 72 ? 9.278 -4.842 -8.634 1.00 92.31 72 ILE A CA 1
ATOM 583 C C . ILE A 1 72 ? 8.118 -3.914 -8.276 1.00 92.31 72 ILE A C 1
ATOM 585 O O . ILE A 1 72 ? 7.505 -4.108 -7.229 1.00 92.31 72 ILE A O 1
ATOM 589 N N . THR A 1 73 ? 7.782 -2.965 -9.152 1.00 92.88 73 THR A N 1
ATOM 590 C CA . THR A 1 73 ? 6.638 -2.062 -8.982 1.00 92.88 73 THR A CA 1
ATOM 591 C C . THR A 1 73 ? 5.359 -2.845 -8.698 1.00 92.88 73 THR A C 1
ATOM 593 O O . THR A 1 73 ? 4.738 -2.630 -7.661 1.00 92.88 73 THR A O 1
ATOM 596 N N . VAL A 1 74 ? 4.998 -3.809 -9.552 1.00 91.06 74 VAL A N 1
ATOM 597 C CA . VAL A 1 74 ? 3.755 -4.576 -9.373 1.00 91.06 74 VAL A CA 1
ATOM 598 C C . VAL A 1 74 ? 3.775 -5.387 -8.075 1.00 91.06 74 VAL A C 1
ATOM 600 O O . VAL A 1 74 ? 2.808 -5.362 -7.317 1.00 91.06 74 VAL A O 1
ATOM 603 N N . MET A 1 75 ? 4.874 -6.090 -7.785 1.00 92.06 75 MET A N 1
ATOM 604 C CA . MET A 1 75 ? 4.970 -6.912 -6.572 1.00 92.06 75 MET A CA 1
ATOM 605 C C . MET A 1 75 ? 4.835 -6.067 -5.307 1.00 92.06 75 MET A C 1
ATOM 607 O O . MET A 1 75 ? 4.094 -6.420 -4.392 1.00 92.06 75 MET A O 1
ATOM 611 N N . VAL A 1 76 ? 5.536 -4.938 -5.259 1.00 93.00 76 VAL A N 1
ATOM 612 C CA . VAL A 1 76 ? 5.542 -4.054 -4.097 1.00 93.00 76 VAL A CA 1
ATOM 613 C C . VAL A 1 76 ? 4.193 -3.349 -3.922 1.00 93.00 76 VAL A C 1
ATOM 615 O O . VAL A 1 76 ? 3.741 -3.190 -2.786 1.00 93.00 76 VAL A O 1
ATOM 618 N N . LEU A 1 77 ? 3.506 -3.010 -5.017 1.00 92.25 77 LEU A N 1
ATOM 619 C CA . LEU A 1 77 ? 2.155 -2.450 -4.979 1.00 92.25 77 LEU A CA 1
ATOM 620 C C . LEU A 1 77 ? 1.172 -3.388 -4.263 1.00 92.25 77 LEU A C 1
ATOM 622 O O . LEU A 1 77 ? 0.422 -2.938 -3.396 1.00 92.25 77 LEU A O 1
ATOM 626 N N . PHE A 1 78 ? 1.229 -4.698 -4.536 1.00 91.19 78 PHE A N 1
ATOM 627 C CA . PHE A 1 78 ? 0.398 -5.685 -3.834 1.00 91.19 78 PHE A CA 1
ATOM 628 C C . PHE A 1 78 ? 0.656 -5.706 -2.318 1.00 91.19 78 PHE A C 1
ATOM 630 O O . PHE A 1 78 ? -0.296 -5.772 -1.537 1.00 91.19 78 PHE A O 1
ATOM 637 N N . PHE A 1 79 ? 1.916 -5.603 -1.879 1.00 90.94 79 PHE A N 1
ATOM 638 C CA . PHE A 1 79 ? 2.254 -5.526 -0.449 1.00 90.94 79 PHE A CA 1
ATOM 639 C C . PHE A 1 79 ? 1.802 -4.209 0.197 1.00 90.94 79 PHE A C 1
ATOM 641 O O . PHE A 1 79 ? 1.324 -4.210 1.337 1.00 90.94 79 PHE A O 1
ATOM 648 N N . GLY A 1 80 ? 1.912 -3.094 -0.530 1.00 91.62 80 GLY A N 1
ATOM 649 C CA . GLY A 1 80 ? 1.407 -1.791 -0.102 1.00 91.62 80 GLY A CA 1
ATOM 650 C C . GLY A 1 80 ? -0.106 -1.812 0.121 1.00 91.62 80 GLY A C 1
ATOM 651 O O . GLY A 1 80 ? -0.569 -1.525 1.225 1.00 91.62 80 GLY A O 1
ATOM 652 N N . VAL A 1 81 ? -0.874 -2.238 -0.887 1.00 90.19 81 VAL A N 1
ATOM 653 C CA . VAL A 1 81 ? -2.344 -2.349 -0.804 1.00 90.19 81 VAL A CA 1
ATOM 654 C C . VAL A 1 81 ? -2.770 -3.325 0.291 1.00 90.19 81 VAL A C 1
ATOM 656 O O . VAL A 1 81 ? -3.687 -3.033 1.060 1.00 90.19 81 VAL A O 1
ATOM 659 N N . GLY A 1 82 ? -2.073 -4.458 0.413 1.00 90.38 82 GLY A N 1
ATOM 660 C CA . GLY A 1 82 ? -2.306 -5.411 1.493 1.00 90.38 82 GLY A CA 1
ATOM 661 C C . GLY A 1 82 ? -2.160 -4.763 2.869 1.00 90.38 82 GLY A C 1
ATOM 662 O O . GLY A 1 82 ? -3.022 -4.948 3.720 1.00 90.38 82 GLY A O 1
ATOM 663 N N . SER A 1 83 ? -1.130 -3.936 3.070 1.00 90.44 83 SER A N 1
ATOM 664 C CA . SER A 1 83 ? -0.890 -3.247 4.346 1.00 90.44 83 SER A CA 1
ATOM 665 C C . SER A 1 83 ? -2.038 -2.313 4.737 1.00 90.44 83 SER A C 1
ATOM 667 O O . SER A 1 83 ? -2.406 -2.279 5.908 1.00 90.44 83 SER A O 1
ATOM 669 N N . VAL A 1 84 ? -2.659 -1.627 3.770 1.00 90.50 84 VAL A N 1
ATOM 670 C CA . VAL A 1 84 ? -3.851 -0.799 4.024 1.00 90.50 84 VAL A CA 1
ATOM 671 C C . VAL A 1 84 ? -5.014 -1.667 4.487 1.00 90.50 84 VAL A C 1
ATOM 673 O O . VAL A 1 84 ? -5.618 -1.363 5.507 1.00 90.50 84 VAL A O 1
ATOM 676 N N . ILE A 1 85 ? -5.298 -2.775 3.794 1.00 89.00 85 ILE A N 1
ATOM 677 C CA . ILE A 1 85 ? -6.403 -3.683 4.149 1.00 89.00 85 ILE A CA 1
ATOM 678 C C . ILE A 1 85 ? -6.218 -4.265 5.557 1.00 89.00 85 ILE A C 1
ATOM 680 O O . ILE A 1 85 ? -7.190 -4.395 6.302 1.00 89.00 85 ILE A O 1
ATOM 684 N N . LEU A 1 86 ? -4.980 -4.594 5.930 1.00 89.94 86 LEU A N 1
ATOM 685 C CA . LEU A 1 86 ? -4.643 -5.106 7.261 1.00 89.94 86 LEU A CA 1
ATOM 686 C C . LEU A 1 86 ? -4.808 -4.050 8.366 1.00 89.94 86 LEU A C 1
ATOM 688 O O . LEU A 1 86 ? -5.092 -4.420 9.506 1.00 89.94 86 LEU A O 1
ATOM 692 N N . ASP A 1 87 ? -4.660 -2.764 8.040 1.00 89.69 87 ASP A N 1
ATOM 693 C CA . ASP A 1 87 ? -4.866 -1.649 8.973 1.00 89.69 87 ASP A CA 1
ATOM 694 C C . ASP A 1 87 ? -6.354 -1.366 9.245 1.00 89.69 87 ASP A C 1
ATOM 696 O O . ASP A 1 87 ? -6.701 -0.759 10.259 1.00 89.69 87 ASP A O 1
ATOM 700 N N . LEU A 1 88 ? -7.277 -1.847 8.398 1.00 88.75 88 LEU A N 1
ATOM 701 C CA . LEU A 1 88 ? -8.706 -1.702 8.676 1.00 88.75 88 LEU A CA 1
ATOM 702 C C . LEU A 1 88 ? -9.109 -2.532 9.898 1.00 88.75 88 LEU A C 1
ATOM 704 O O . LEU A 1 88 ? -9.036 -3.758 9.909 1.00 88.75 88 LEU A O 1
ATOM 708 N N . GLY A 1 89 ? -9.700 -1.865 10.890 1.00 84.88 89 GLY A N 1
ATOM 709 C CA . GLY A 1 89 ? -10.277 -2.549 12.051 1.00 84.88 89 GLY A CA 1
ATOM 710 C C . GLY A 1 89 ? -11.491 -3.419 11.707 1.00 84.88 89 GLY A C 1
ATOM 711 O O . GLY A 1 89 ? -11.866 -4.286 12.491 1.00 84.88 89 GLY A O 1
ATOM 712 N N . ARG A 1 90 ? -12.121 -3.179 10.549 1.00 86.81 90 ARG A N 1
ATOM 713 C CA . ARG A 1 90 ? -13.259 -3.943 10.013 1.00 86.81 90 ARG A CA 1
ATOM 714 C C . ARG A 1 90 ? -13.105 -4.116 8.499 1.00 86.81 90 ARG A C 1
ATOM 716 O O . ARG A 1 90 ? -13.702 -3.346 7.739 1.00 86.81 90 ARG A O 1
ATOM 723 N N . PRO A 1 91 ? -12.285 -5.080 8.041 1.00 85.81 91 PRO A N 1
ATOM 724 C CA . PRO A 1 91 ? -12.044 -5.293 6.613 1.00 85.81 91 PRO A CA 1
ATOM 725 C C . PRO A 1 91 ? -13.313 -5.723 5.856 1.00 85.81 91 PRO A C 1
ATOM 727 O O . PRO A 1 91 ? -13.408 -5.518 4.649 1.00 85.81 91 PRO A O 1
ATOM 730 N N . ASP A 1 92 ? -14.340 -6.215 6.559 1.00 84.69 92 ASP A N 1
ATOM 731 C CA . ASP A 1 92 ? -15.690 -6.469 6.035 1.00 84.69 92 ASP A CA 1
ATOM 732 C C . ASP A 1 92 ? -16.320 -5.253 5.331 1.00 84.69 92 ASP A C 1
ATOM 734 O O . ASP A 1 92 ? -17.179 -5.409 4.463 1.00 84.69 92 ASP A O 1
ATOM 738 N N . ARG A 1 93 ? -15.879 -4.034 5.665 1.00 86.94 93 ARG A N 1
ATOM 739 C CA . ARG A 1 93 ? -16.438 -2.780 5.140 1.00 86.94 93 ARG A CA 1
ATOM 740 C C . ARG A 1 93 ? -15.627 -2.148 4.016 1.00 86.94 93 ARG A C 1
ATOM 742 O O . ARG A 1 93 ? -15.979 -1.051 3.592 1.00 86.94 93 ARG A O 1
ATOM 749 N N . VAL A 1 94 ? -14.583 -2.802 3.502 1.00 86.06 94 VAL A N 1
ATOM 750 C CA . VAL A 1 94 ? -13.745 -2.237 2.421 1.00 86.06 94 VAL A CA 1
ATOM 751 C C . VAL A 1 94 ? -14.584 -1.830 1.202 1.00 86.06 94 VAL A C 1
ATOM 753 O O . VAL A 1 94 ? -14.351 -0.778 0.612 1.00 86.06 94 VAL A O 1
ATOM 756 N N . TRP A 1 95 ? -15.640 -2.585 0.882 1.00 83.62 95 TRP A N 1
ATOM 757 C CA . TRP A 1 95 ? -16.544 -2.267 -0.230 1.00 83.62 95 TRP A CA 1
ATOM 758 C C . TRP A 1 95 ? -17.277 -0.918 -0.085 1.00 83.62 95 TRP A C 1
ATOM 760 O O . TRP A 1 95 ? -17.686 -0.313 -1.079 1.00 83.62 95 TRP A O 1
ATOM 770 N N . TYR A 1 96 ? -17.420 -0.391 1.136 1.00 87.75 96 TYR A N 1
ATOM 771 C CA . TYR A 1 96 ? -18.065 0.905 1.360 1.00 87.75 96 TYR A CA 1
ATOM 772 C C . TYR A 1 96 ? -17.270 2.080 0.808 1.00 87.75 96 TYR A C 1
ATOM 774 O O . TYR A 1 96 ? -17.883 3.089 0.475 1.00 87.75 96 TYR A O 1
ATOM 782 N N . VAL A 1 97 ? -15.955 1.937 0.628 1.00 85.81 97 VAL A N 1
ATOM 783 C CA . VAL A 1 97 ? -15.131 2.970 -0.014 1.00 85.81 97 VAL A CA 1
ATOM 784 C C . VAL A 1 97 ? -15.614 3.245 -1.442 1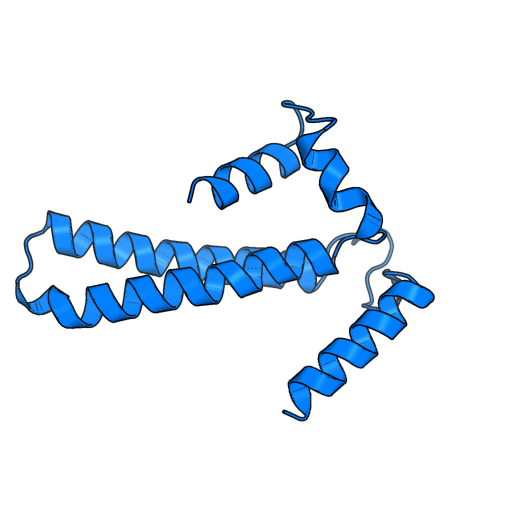.00 85.81 97 VAL A C 1
ATOM 786 O O . VAL A 1 97 ? -15.647 4.394 -1.869 1.00 85.81 97 VAL A O 1
ATOM 789 N N . ILE A 1 98 ? -16.065 2.204 -2.151 1.00 84.31 98 ILE A N 1
ATOM 790 C CA . ILE A 1 98 ? -16.582 2.312 -3.521 1.00 84.31 98 ILE A CA 1
ATOM 791 C C . ILE A 1 98 ? -18.057 2.735 -3.509 1.00 84.31 98 ILE A C 1
ATOM 793 O O . ILE A 1 98 ? -18.473 3.580 -4.300 1.00 84.31 98 ILE A O 1
ATOM 797 N N . ARG A 1 99 ? -18.873 2.162 -2.612 1.00 85.94 99 ARG A N 1
ATOM 798 C CA . ARG A 1 99 ? -20.326 2.414 -2.600 1.00 85.94 99 ARG A CA 1
ATOM 799 C C . ARG A 1 99 ? -20.711 3.791 -2.045 1.00 85.94 99 ARG A C 1
ATOM 801 O O . ARG A 1 99 ? -21.698 4.358 -2.513 1.00 85.94 99 ARG A O 1
ATOM 808 N N . TYR A 1 100 ? -19.960 4.294 -1.066 1.00 88.19 100 TYR A N 1
ATOM 809 C CA . TYR A 1 100 ? -20.207 5.540 -0.332 1.00 88.19 100 TYR A CA 1
ATOM 810 C C . TYR A 1 100 ? -18.978 6.457 -0.397 1.00 88.19 100 TYR A C 1
ATOM 812 O O . TYR A 1 100 ? -18.416 6.869 0.619 1.00 88.19 100 TYR A O 1
ATOM 820 N N . ALA A 1 101 ? -18.536 6.747 -1.619 1.00 87.00 101 ALA A N 1
ATOM 821 C CA . ALA A 1 101 ? -17.362 7.566 -1.871 1.00 87.00 101 ALA A CA 1
ATOM 822 C C . ALA A 1 101 ? -17.577 9.029 -1.432 1.00 87.00 101 ALA A C 1
ATOM 824 O O . ALA A 1 101 ? -18.505 9.702 -1.882 1.00 87.00 101 ALA A O 1
ATOM 825 N N . HIS A 1 102 ? -16.681 9.537 -0.582 1.00 90.19 102 HIS A N 1
ATOM 826 C CA . HIS A 1 102 ? -16.611 10.947 -0.191 1.00 90.19 102 HIS A CA 1
ATOM 827 C C . HIS A 1 102 ? -15.389 11.633 -0.819 1.00 90.19 102 HIS A C 1
ATOM 829 O O . HIS A 1 102 ? -14.269 11.456 -0.344 1.00 90.19 102 HIS A O 1
ATOM 835 N N . PHE A 1 103 ? -15.599 12.463 -1.846 1.00 88.94 103 PHE A N 1
ATOM 836 C CA . PHE A 1 103 ? -14.526 13.135 -2.606 1.00 88.94 103 PHE A CA 1
ATOM 837 C C . PHE A 1 103 ? -13.705 14.167 -1.822 1.00 88.94 103 PHE A C 1
ATOM 839 O O . PHE A 1 103 ? -12.653 14.599 -2.279 1.00 88.94 103 PHE A O 1
ATOM 846 N N . THR A 1 104 ? -14.149 14.564 -0.634 1.00 92.19 104 THR A N 1
ATOM 847 C CA . THR A 1 104 ? -13.368 15.417 0.273 1.00 92.19 104 THR A CA 1
ATOM 848 C C . THR A 1 104 ? -12.355 14.625 1.101 1.00 92.19 104 THR A C 1
ATOM 850 O O . THR A 1 104 ? -11.480 15.223 1.721 1.00 92.19 104 THR A O 1
ATOM 853 N N . SER A 1 105 ? -12.463 13.292 1.135 1.00 90.25 105 SER A N 1
ATOM 854 C CA . SER A 1 105 ? -11.585 12.433 1.927 1.00 90.25 105 SER A CA 1
ATOM 855 C C . SER A 1 105 ? -10.268 12.161 1.193 1.00 90.25 105 SER A C 1
ATOM 857 O O . SER A 1 105 ? -10.305 11.607 0.092 1.00 90.25 105 SER A O 1
ATOM 859 N N . PRO A 1 106 ? -9.101 12.448 1.799 1.00 89.81 106 PRO A N 1
ATOM 860 C CA . PRO A 1 106 ? -7.809 12.117 1.198 1.00 89.81 106 PRO A CA 1
ATOM 861 C C . PRO A 1 106 ? -7.616 10.602 1.020 1.00 89.81 106 PRO A C 1
ATOM 863 O O . PRO A 1 106 ? -7.058 10.173 0.020 1.00 89.81 106 PRO A O 1
ATOM 866 N N . LEU A 1 107 ? -8.169 9.774 1.914 1.00 88.62 107 LEU A N 1
ATOM 867 C CA . LEU A 1 107 ? -8.079 8.311 1.806 1.00 88.62 107 LEU A CA 1
ATOM 868 C C . LEU A 1 107 ? -8.811 7.760 0.572 1.00 88.62 107 LEU A C 1
ATOM 870 O O . LEU A 1 107 ? -8.405 6.742 0.017 1.00 88.62 107 LEU A O 1
ATOM 874 N N . LEU A 1 108 ? -9.890 8.418 0.129 1.00 90.62 108 LEU A N 1
ATOM 875 C CA . LEU A 1 108 ? -10.561 8.026 -1.112 1.00 90.62 108 LEU A CA 1
ATOM 876 C C . LEU A 1 108 ? -9.663 8.315 -2.322 1.00 90.62 108 LEU A C 1
ATOM 878 O O . LEU A 1 108 ? -9.607 7.508 -3.253 1.00 90.62 108 LEU A O 1
ATOM 882 N N . TRP A 1 109 ? -8.961 9.450 -2.304 1.00 91.19 109 TRP A N 1
ATOM 883 C CA . TRP A 1 109 ? -8.013 9.807 -3.355 1.00 91.19 109 TRP A CA 1
ATOM 884 C C . TRP A 1 109 ? -6.850 8.826 -3.412 1.00 91.19 109 TRP A C 1
ATOM 886 O O . TRP A 1 109 ? -6.522 8.384 -4.508 1.00 91.19 109 TRP A O 1
ATOM 896 N N . ASP A 1 110 ? -6.314 8.395 -2.270 1.00 90.19 110 ASP A N 1
ATOM 897 C CA . ASP A 1 110 ? -5.273 7.361 -2.233 1.00 90.19 110 ASP A CA 1
ATOM 898 C C . ASP A 1 110 ? -5.740 6.069 -2.919 1.00 90.19 110 ASP A C 1
ATOM 900 O O . ASP A 1 110 ? -5.065 5.560 -3.814 1.00 90.19 110 ASP A O 1
ATOM 904 N N . VAL A 1 111 ? -6.934 5.574 -2.574 1.00 89.75 111 VAL A N 1
ATOM 905 C CA . VAL A 1 111 ? -7.515 4.374 -3.206 1.00 89.75 111 VAL A CA 1
ATOM 906 C C . VAL A 1 111 ? -7.712 4.577 -4.708 1.00 89.75 111 VAL A C 1
ATOM 908 O O . VAL A 1 111 ? -7.413 3.680 -5.497 1.00 89.75 111 VAL A O 1
ATOM 911 N N . THR A 1 112 ? -8.177 5.755 -5.120 1.00 90.62 112 THR A N 1
ATOM 912 C CA . THR A 1 112 ? -8.403 6.079 -6.535 1.00 90.62 112 THR A CA 1
ATOM 913 C C . THR A 1 112 ? -7.089 6.104 -7.316 1.00 90.62 112 THR A C 1
ATOM 915 O O . THR A 1 112 ? -6.984 5.454 -8.354 1.00 90.62 112 THR A O 1
ATOM 918 N N . CYS A 1 113 ? -6.072 6.796 -6.798 1.00 90.81 113 CYS A N 1
ATOM 919 C CA . CYS A 1 113 ? -4.748 6.883 -7.406 1.00 90.81 113 CYS A CA 1
ATOM 920 C C . CYS A 1 113 ? -4.110 5.500 -7.549 1.00 90.81 113 CYS A C 1
ATOM 922 O O . CYS A 1 113 ? -3.641 5.168 -8.630 1.00 90.81 113 CYS A O 1
ATOM 924 N N . ILE A 1 114 ? -4.156 4.673 -6.501 1.00 89.62 114 ILE A N 1
ATOM 925 C CA . ILE A 1 114 ? -3.582 3.320 -6.524 1.00 89.62 114 ILE A CA 1
ATOM 926 C C . ILE A 1 114 ? -4.337 2.386 -7.474 1.00 89.62 114 ILE A C 1
ATOM 928 O O . ILE A 1 114 ? -3.729 1.509 -8.071 1.00 89.62 114 ILE A O 1
ATOM 932 N N . THR A 1 115 ? -5.652 2.554 -7.625 1.00 88.69 115 THR A N 1
ATOM 933 C CA . THR A 1 115 ? -6.445 1.720 -8.546 1.00 88.69 115 THR A CA 1
ATOM 934 C C . THR A 1 115 ? -6.156 2.049 -10.014 1.00 88.69 115 THR A C 1
ATOM 936 O O . THR A 1 115 ? -6.298 1.183 -10.874 1.00 88.69 115 THR A O 1
ATOM 939 N N . ILE A 1 116 ? -5.794 3.302 -10.311 1.00 90.12 116 ILE A N 1
ATOM 940 C CA . ILE A 1 116 ? -5.464 3.765 -11.669 1.00 90.12 116 ILE A CA 1
ATOM 941 C C . ILE A 1 116 ? -3.992 3.497 -12.021 1.00 90.12 116 ILE A C 1
ATOM 943 O O . ILE A 1 116 ? -3.677 3.335 -13.200 1.00 90.12 116 ILE A O 1
ATOM 947 N N . TYR A 1 117 ? -3.119 3.502 -11.013 1.00 83.44 117 TYR A N 1
ATOM 948 C CA . TYR A 1 117 ? -1.677 3.290 -11.121 1.00 83.44 117 TYR A CA 1
ATOM 949 C C . TYR A 1 117 ? -1.312 1.872 -11.578 1.00 83.44 117 TYR A C 1
ATOM 951 O O . TYR A 1 117 ? -0.470 1.771 -12.501 1.00 83.44 117 TYR A O 1
#

Foldseek 3Di:
DVVVVVVVVVLVVCLVVHPVVVVQDPPRLDDDLQVLLVVLQVLLVVLVVLLVVCVVVVPPVCVVSNVVSNVSNVVSLVSNVVSVCSSDNCNVCVCCCVVVPDPVDVVNVVVVVSVVD

Radius of gyration: 17.43 Å; chains: 1; bounding box: 41×36×47 Å